Protein AF-A0A0F9L8H9-F1 (afdb_monomer_lite)

pLDDT: mean 84.79, std 12.21, range [48.09, 97.56]

Secondary structure (DSSP, 8-state):
--IIIIIHHHHHSS--EEEEEEE---TTSTTTT-EEEEEEEEEEEEEEE--TT-SS-EEEEEEEEEE--GGG-EEGGGGT--TT-S--PPPHHHHHHHHHHHTTSPP-HHHHHHHHHHHHTTT-S---TTS--TTTTT-HHHHS--

Sequence (146 aa):
CYQPNNIVPYLKSKGKYLFLFTTCKVKGHKYFNKKCIVGYISKKEYLIILEKNCTESHYAVLGDTYLFSFNNSLPISLLGYKEGIRIKKVEKNETRTILNHFRDKSNIVRDCVKEIKRLDKKNITCKKEEFGCKFKNQCLRWKIPN

Radius of gyration: 16.55 Å; chains: 1; bounding box: 43×26×42 Å

Structure (mmCIF, N/CA/C/O backbone):
data_AF-A0A0F9L8H9-F1
#
_entry.id   AF-A0A0F9L8H9-F1
#
loop_
_atom_site.group_PDB
_atom_site.id
_atom_site.type_symbol
_atom_site.label_atom_id
_atom_site.label_alt_id
_atom_site.label_comp_id
_atom_site.label_asym_id
_atom_site.label_entity_id
_atom_site.label_seq_id
_atom_site.pdbx_PDB_ins_code
_atom_site.Cartn_x
_atom_site.Cartn_y
_atom_site.Cartn_z
_atom_site.occupancy
_atom_site.B_iso_or_equiv
_atom_site.auth_seq_id
_atom_site.auth_comp_id
_atom_site.auth_asym_id
_atom_site.auth_atom_id
_atom_site.pdbx_PDB_model_num
ATOM 1 N N . CYS A 1 1 ? 10.505 10.229 -1.643 1.00 54.75 1 CYS A N 1
ATOM 2 C CA . CYS A 1 1 ? 10.880 9.409 -0.468 1.00 54.75 1 CYS A CA 1
ATOM 3 C C . CYS A 1 1 ? 12.341 9.658 -0.151 1.00 54.75 1 CYS A C 1
ATOM 5 O O . CYS A 1 1 ? 13.138 9.583 -1.072 1.00 54.75 1 CYS A O 1
ATOM 7 N N . TYR A 1 2 ? 12.701 9.939 1.102 1.00 60.91 2 TYR A N 1
ATOM 8 C CA . TYR A 1 2 ? 14.110 10.014 1.506 1.00 60.91 2 TYR A CA 1
ATOM 9 C C . TYR A 1 2 ? 14.695 8.595 1.491 1.00 60.91 2 TYR A C 1
ATOM 11 O O . TYR A 1 2 ? 14.532 7.843 2.456 1.00 60.91 2 TYR A O 1
ATOM 19 N N . GLN A 1 3 ? 15.274 8.217 0.347 1.00 67.69 3 GLN A N 1
ATOM 20 C CA . GLN A 1 3 ? 15.747 6.865 0.037 1.00 67.69 3 GLN A CA 1
ATOM 21 C C . GLN A 1 3 ? 16.806 6.366 1.039 1.00 67.69 3 GLN A C 1
ATOM 23 O O . GLN A 1 3 ? 16.580 5.291 1.606 1.00 67.69 3 GLN A O 1
ATOM 28 N N . PRO A 1 4 ? 17.873 7.133 1.361 1.00 66.38 4 PRO A N 1
ATOM 29 C CA . PRO A 1 4 ? 18.977 6.622 2.179 1.00 66.38 4 PRO A CA 1
ATOM 30 C C . PRO A 1 4 ? 18.568 6.318 3.622 1.00 66.38 4 PRO A C 1
ATOM 32 O O . PRO A 1 4 ? 18.988 5.316 4.190 1.00 66.38 4 PRO A O 1
ATOM 35 N N . ASN A 1 5 ? 17.693 7.149 4.196 1.00 67.56 5 ASN A N 1
ATOM 36 C CA . ASN A 1 5 ? 17.379 7.096 5.627 1.00 67.56 5 ASN A CA 1
ATOM 37 C C . ASN A 1 5 ? 16.157 6.233 5.963 1.00 67.56 5 ASN A C 1
ATOM 39 O O . ASN A 1 5 ? 15.965 5.886 7.123 1.00 67.56 5 ASN A O 1
ATOM 43 N N . ASN A 1 6 ? 15.312 5.892 4.982 1.00 72.06 6 ASN A N 1
ATOM 44 C CA . ASN A 1 6 ? 14.033 5.222 5.263 1.00 72.06 6 ASN A CA 1
ATOM 45 C C . ASN A 1 6 ? 13.815 3.961 4.439 1.00 72.06 6 ASN A C 1
ATOM 47 O O . ASN A 1 6 ? 13.487 2.912 4.991 1.00 72.06 6 ASN A O 1
ATOM 51 N N . ILE A 1 7 ? 13.997 4.054 3.121 1.00 75.38 7 ILE A N 1
ATOM 52 C CA . ILE A 1 7 ? 13.753 2.921 2.232 1.00 75.38 7 ILE A CA 1
ATOM 53 C C . ILE A 1 7 ? 14.907 1.930 2.356 1.00 75.38 7 ILE A C 1
ATOM 55 O O . ILE A 1 7 ? 14.663 0.777 2.691 1.00 75.38 7 ILE A O 1
ATOM 59 N N . VAL A 1 8 ? 16.159 2.372 2.206 1.00 79.12 8 VAL A N 1
ATOM 60 C CA . VAL A 1 8 ? 17.333 1.482 2.257 1.00 79.12 8 VAL A CA 1
ATOM 61 C C . VAL A 1 8 ? 17.415 0.663 3.560 1.00 79.12 8 VAL A C 1
ATOM 63 O O . VAL A 1 8 ? 17.576 -0.559 3.464 1.00 79.12 8 VAL A O 1
ATOM 66 N N . PRO A 1 9 ? 17.231 1.238 4.769 1.00 80.19 9 PRO A N 1
ATOM 67 C CA . PRO A 1 9 ? 17.233 0.454 6.004 1.00 80.19 9 PRO A CA 1
ATOM 68 C C . PRO A 1 9 ? 16.098 -0.575 6.052 1.00 80.19 9 PRO A C 1
ATOM 70 O O . PRO A 1 9 ? 16.312 -1.714 6.463 1.00 80.19 9 PRO A O 1
ATOM 73 N N . TYR A 1 10 ? 14.897 -0.216 5.586 1.00 82.62 10 TYR A N 1
ATOM 74 C CA . TYR A 1 10 ? 13.777 -1.154 5.498 1.00 82.62 10 TYR A CA 1
ATOM 75 C C . TYR A 1 10 ? 14.066 -2.304 4.523 1.00 82.62 10 TYR A C 1
ATOM 77 O O . TYR A 1 10 ? 13.801 -3.470 4.845 1.00 82.62 10 TYR A O 1
ATOM 85 N N . LEU A 1 11 ? 14.643 -2.000 3.359 1.00 83.44 11 LEU A N 1
ATOM 86 C CA . LEU A 1 11 ? 14.987 -2.993 2.346 1.00 83.44 11 LEU A CA 1
ATOM 87 C C . LEU A 1 11 ? 15.964 -4.034 2.885 1.00 83.44 11 LEU A C 1
ATOM 89 O O . LEU A 1 11 ? 15.699 -5.227 2.736 1.00 83.44 11 LEU A O 1
ATOM 93 N N . LYS A 1 12 ? 17.003 -3.583 3.600 1.00 80.00 12 LYS A N 1
ATOM 94 C CA . LYS A 1 12 ? 18.006 -4.437 4.257 1.00 80.00 12 LYS A CA 1
ATOM 95 C C . LYS A 1 12 ? 17.490 -5.146 5.518 1.00 80.00 12 LYS A C 1
ATOM 97 O O . LYS A 1 12 ? 18.111 -6.094 5.988 1.00 80.00 12 LYS A O 1
ATOM 102 N N . SER A 1 13 ? 16.364 -4.711 6.084 1.00 83.25 13 SER A N 1
ATOM 103 C CA . SER A 1 13 ? 15.786 -5.328 7.284 1.00 83.25 13 SER A CA 1
ATOM 104 C C . SER A 1 13 ? 15.038 -6.636 6.987 1.00 83.25 13 SER A C 1
ATOM 106 O O . SER A 1 13 ? 14.541 -6.856 5.880 1.00 83.25 13 SER A O 1
ATOM 108 N N . LYS A 1 14 ? 14.815 -7.455 8.023 1.00 83.12 14 LYS A N 1
ATOM 109 C CA . LYS A 1 14 ? 13.914 -8.627 7.976 1.00 83.12 14 LYS A CA 1
ATOM 110 C C . LYS A 1 14 ? 12.414 -8.261 7.941 1.00 83.12 14 LYS A C 1
ATOM 112 O O . LYS A 1 14 ? 11.565 -9.145 8.016 1.00 83.12 14 LYS A O 1
ATOM 117 N N . GLY A 1 15 ? 12.058 -6.974 7.863 1.00 85.00 15 GLY A N 1
ATOM 118 C CA . GLY A 1 15 ? 10.664 -6.527 7.826 1.00 85.00 15 GLY A CA 1
ATOM 119 C C . GLY A 1 15 ? 9.938 -7.018 6.571 1.00 85.00 15 GLY A C 1
ATOM 120 O O . GLY A 1 15 ? 10.370 -6.724 5.461 1.00 85.00 15 GLY A O 1
ATOM 121 N N . LYS A 1 16 ? 8.828 -7.747 6.747 1.00 91.56 16 LYS A N 1
ATOM 122 C CA . LYS A 1 16 ? 8.079 -8.389 5.650 1.00 91.56 16 LYS A CA 1
ATOM 123 C C . LYS A 1 16 ? 7.076 -7.468 4.950 1.00 91.56 16 LYS A C 1
ATOM 125 O O . LYS A 1 16 ? 6.788 -7.670 3.779 1.00 91.56 16 LYS A O 1
ATOM 130 N N . TYR A 1 17 ? 6.547 -6.459 5.637 1.00 93.75 17 TYR A N 1
ATOM 131 C CA . TYR A 1 17 ? 5.461 -5.629 5.111 1.00 93.75 17 TYR A CA 1
ATOM 132 C C . TYR A 1 17 ? 5.884 -4.169 5.008 1.00 93.75 17 TYR A C 1
ATOM 134 O O . TYR A 1 17 ? 6.490 -3.635 5.937 1.00 93.75 17 TYR A O 1
ATOM 142 N N . LEU A 1 18 ? 5.578 -3.539 3.876 1.00 92.88 18 LEU A N 1
ATOM 143 C CA . LEU A 1 18 ? 5.642 -2.092 3.700 1.00 92.88 18 LEU A CA 1
ATOM 144 C C . LEU A 1 18 ? 4.210 -1.569 3.677 1.00 92.88 18 LEU A C 1
ATOM 146 O O . LEU A 1 18 ? 3.485 -1.827 2.721 1.00 92.88 18 LEU A O 1
ATOM 150 N N . PHE A 1 19 ? 3.801 -0.844 4.714 1.00 93.81 19 PHE A N 1
ATOM 151 C CA . PHE A 1 19 ? 2.468 -0.248 4.776 1.00 93.81 19 PHE A CA 1
ATOM 152 C C . PHE A 1 19 ? 2.412 1.052 3.973 1.00 93.81 19 PHE A C 1
ATOM 154 O O . PHE A 1 19 ? 3.300 1.899 4.066 1.00 93.81 19 PHE A O 1
ATOM 161 N N . LEU A 1 20 ? 1.351 1.199 3.186 1.00 93.75 20 LEU A N 1
ATOM 162 C CA . LEU A 1 20 ? 1.110 2.337 2.311 1.00 93.75 20 LEU A CA 1
ATOM 163 C C . LEU A 1 20 ? 0.075 3.236 2.975 1.00 93.75 20 LEU A C 1
ATOM 165 O O . LEU A 1 20 ? -1.058 2.810 3.197 1.00 93.75 20 LEU A O 1
ATOM 169 N N . PHE A 1 21 ? 0.444 4.476 3.278 1.00 91.75 21 PHE A N 1
ATOM 170 C CA . PHE A 1 21 ? -0.488 5.466 3.801 1.00 91.75 21 PHE A CA 1
ATOM 171 C C . PHE A 1 21 ? -0.554 6.696 2.906 1.00 91.75 21 PHE A C 1
ATOM 173 O O . PHE A 1 21 ? 0.425 7.101 2.283 1.00 91.75 21 PHE A O 1
ATOM 180 N N . THR A 1 22 ? -1.732 7.301 2.861 1.00 92.38 22 THR A N 1
ATOM 181 C CA . THR A 1 22 ? -2.002 8.526 2.113 1.00 92.38 22 THR A CA 1
ATOM 182 C C . THR A 1 22 ? -3.062 9.347 2.842 1.00 92.38 22 THR A C 1
ATOM 184 O O . THR A 1 22 ? -3.743 8.849 3.741 1.00 92.38 22 THR A O 1
ATOM 187 N N . THR A 1 23 ? -3.195 10.618 2.485 1.00 94.25 23 THR A N 1
ATOM 188 C CA . THR A 1 23 ? -4.230 11.491 3.039 1.00 94.25 23 THR A CA 1
ATOM 189 C C . THR A 1 23 ? -5.488 11.399 2.188 1.00 94.25 23 THR A C 1
ATOM 191 O O . THR A 1 23 ? -5.434 11.577 0.972 1.00 94.25 23 THR A O 1
ATOM 194 N N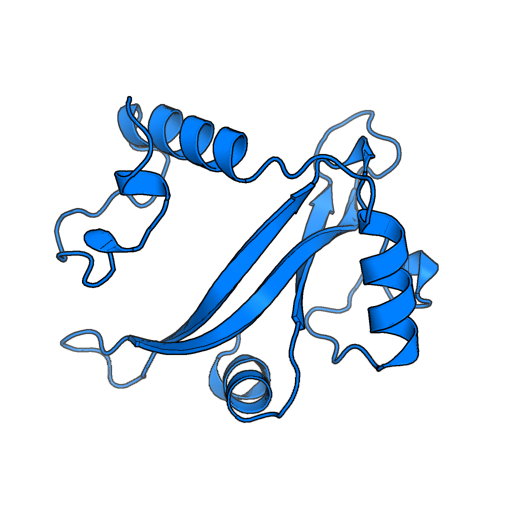 . CYS A 1 24 ? -6.639 11.167 2.816 1.00 94.06 24 CYS A N 1
ATOM 195 C CA . CYS A 1 24 ? -7.910 11.189 2.102 1.00 94.06 24 CYS A 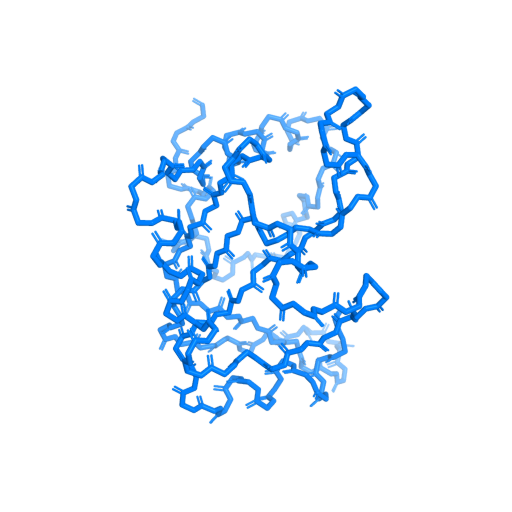CA 1
ATOM 196 C C . CYS A 1 24 ? -8.258 12.619 1.675 1.00 94.06 24 CYS A C 1
ATOM 198 O O . CYS A 1 24 ? -8.380 13.517 2.509 1.00 94.06 24 CYS A O 1
ATOM 200 N N . LYS A 1 25 ? -8.436 12.833 0.370 1.00 94.00 25 LYS A N 1
ATOM 201 C CA . LYS A 1 25 ? -8.825 14.131 -0.211 1.00 94.00 25 LYS A CA 1
AT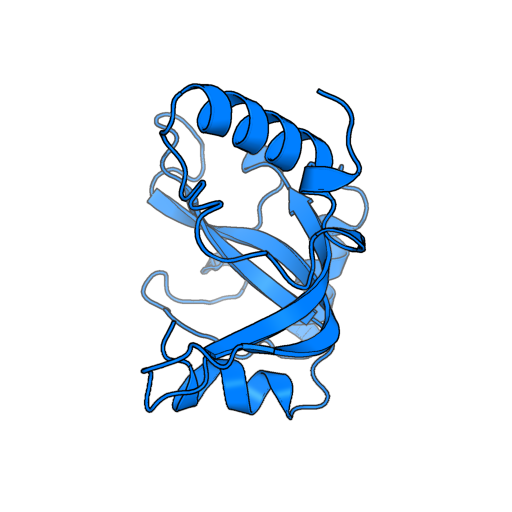OM 202 C C . LYS A 1 25 ? -10.238 14.137 -0.797 1.00 94.00 25 LYS A C 1
ATOM 204 O O . LYS A 1 25 ? -10.642 15.114 -1.416 1.00 94.00 25 LYS A O 1
ATOM 209 N N . VAL A 1 26 ? -11.004 13.073 -0.561 1.00 92.31 26 VAL A N 1
ATOM 210 C CA . VAL A 1 26 ? -12.400 12.966 -0.995 1.00 92.31 26 VAL A CA 1
ATOM 211 C C . VAL A 1 26 ? -13.271 13.819 -0.073 1.00 92.31 26 VAL A C 1
ATOM 213 O O . VAL A 1 26 ? -13.457 13.476 1.096 1.00 92.31 26 VAL A O 1
ATOM 216 N N . LYS A 1 27 ? -13.778 14.949 -0.582 1.00 93.81 27 LYS A N 1
ATOM 217 C CA . LYS A 1 27 ? -14.717 15.810 0.156 1.00 93.81 27 LYS A CA 1
ATOM 218 C C . LYS A 1 27 ? -15.951 14.996 0.571 1.00 93.81 27 LYS A C 1
ATOM 220 O O . LYS A 1 27 ? -16.418 14.161 -0.195 1.00 93.81 27 LYS A O 1
ATOM 225 N N . GLY A 1 28 ? -16.449 15.212 1.788 1.00 93.88 28 GLY A N 1
ATOM 226 C CA . GLY A 1 28 ? -17.606 14.487 2.337 1.00 93.88 28 GLY A CA 1
ATOM 227 C C . GLY A 1 28 ? -17.312 13.073 2.858 1.00 93.88 28 GLY A C 1
ATOM 228 O O . GLY A 1 28 ? -18.158 12.481 3.520 1.00 93.88 28 GLY A O 1
ATOM 229 N N . HIS A 1 29 ? -16.114 12.523 2.636 1.00 95.94 29 HIS A N 1
ATOM 230 C CA . HIS A 1 29 ? -15.738 11.236 3.222 1.00 95.94 29 HIS A CA 1
ATOM 231 C C . HIS A 1 29 ? -15.430 11.380 4.724 1.00 95.94 29 HIS A C 1
ATOM 233 O O . HIS A 1 29 ? -14.763 12.331 5.134 1.00 95.94 29 HIS A O 1
ATOM 239 N N . LYS A 1 30 ? -15.802 10.389 5.552 1.00 94.69 30 LYS A N 1
ATOM 240 C CA . LYS A 1 30 ? -15.572 10.387 7.021 1.00 94.69 30 LYS A CA 1
ATOM 241 C C . LYS A 1 30 ? -14.108 10.580 7.455 1.00 94.69 30 LYS A C 1
ATOM 243 O O . LYS A 1 30 ? -13.816 10.937 8.598 1.00 94.69 30 LYS A O 1
ATOM 248 N N . TYR A 1 31 ? -13.176 10.309 6.543 1.00 93.94 31 TYR A N 1
ATOM 249 C CA . TYR A 1 31 ? -11.735 10.460 6.749 1.00 93.94 31 TYR A CA 1
ATOM 250 C C . TYR A 1 31 ? -11.121 11.638 5.992 1.00 93.94 31 TYR A C 1
ATOM 252 O O . TYR A 1 31 ? -9.904 11.688 5.874 1.00 93.94 31 TYR A O 1
ATOM 260 N N . PHE A 1 32 ? -11.917 12.585 5.486 1.00 95.38 32 PHE A N 1
ATOM 261 C CA . PHE A 1 32 ? -11.403 13.763 4.788 1.00 95.38 32 PHE A CA 1
ATOM 262 C C . PHE A 1 32 ? -10.290 14.462 5.592 1.00 95.38 32 PHE A C 1
ATOM 264 O O . PHE A 1 32 ? -10.431 14.708 6.788 1.00 95.38 32 PHE A O 1
ATOM 271 N N . ASN A 1 33 ? -9.163 14.730 4.928 1.00 93.31 33 ASN A N 1
ATOM 272 C CA . ASN A 1 33 ? -7.916 15.265 5.486 1.00 93.31 33 ASN A CA 1
ATOM 273 C C . ASN A 1 33 ? -7.208 14.420 6.560 1.00 93.31 33 ASN A C 1
ATOM 275 O O . ASN A 1 33 ? -6.185 14.859 7.080 1.00 93.31 33 ASN A O 1
ATOM 279 N N . LYS A 1 34 ? -7.655 13.191 6.828 1.00 93.00 34 LYS A N 1
ATOM 280 C CA . LYS A 1 34 ? -6.960 12.255 7.723 1.00 93.00 34 LYS A CA 1
ATOM 281 C C . LYS A 1 34 ? -5.984 11.381 6.944 1.00 93.00 34 LYS A C 1
ATOM 283 O O . LYS A 1 34 ? -6.236 11.029 5.783 1.00 93.00 34 LYS A O 1
ATOM 288 N N . LYS A 1 35 ? -4.859 11.030 7.569 1.00 93.94 35 LYS A N 1
ATOM 289 C CA . LYS A 1 35 ? -3.907 10.062 7.024 1.00 93.94 35 LYS A CA 1
ATOM 290 C C . LYS A 1 35 ? -4.375 8.649 7.360 1.00 93.94 35 LYS A C 1
ATOM 292 O O . LYS A 1 35 ? -4.648 8.302 8.508 1.00 93.94 35 LYS A O 1
ATOM 297 N N . CYS A 1 36 ? -4.463 7.817 6.334 1.00 95.31 36 CYS A N 1
ATOM 298 C CA . CYS A 1 36 ? -4.949 6.453 6.454 1.00 95.31 36 CYS A CA 1
ATOM 299 C C . CYS A 1 36 ? -3.966 5.500 5.793 1.00 95.31 36 CYS A C 1
ATOM 301 O O . CYS A 1 36 ? -3.431 5.799 4.726 1.00 95.31 36 CYS A O 1
ATOM 303 N N . ILE A 1 37 ? -3.771 4.334 6.399 1.00 96.06 37 ILE A N 1
ATOM 304 C CA . ILE A 1 37 ? -3.196 3.178 5.726 1.00 96.06 37 ILE A CA 1
ATOM 305 C C . ILE A 1 37 ? -4.248 2.676 4.738 1.00 96.06 37 ILE A C 1
ATOM 307 O O . ILE A 1 37 ? -5.392 2.420 5.111 1.00 96.06 37 ILE A O 1
ATOM 311 N N . VAL A 1 38 ? -3.861 2.569 3.473 1.00 97.12 38 VAL A N 1
ATOM 312 C CA . VAL A 1 38 ? -4.723 2.158 2.352 1.00 97.12 38 VAL A CA 1
ATOM 313 C C . VAL A 1 38 ? -4.250 0.861 1.709 1.00 97.12 38 VAL A C 1
ATOM 315 O O . VAL A 1 38 ? -4.807 0.424 0.709 1.00 97.12 38 VAL A O 1
ATOM 318 N N . GLY A 1 39 ? -3.205 0.244 2.250 1.00 97.50 39 GLY A N 1
ATOM 319 C CA . GLY A 1 39 ? -2.661 -0.973 1.685 1.00 97.50 39 GLY A CA 1
ATOM 320 C C . GLY A 1 39 ? -1.302 -1.337 2.236 1.00 97.50 39 GLY A C 1
ATOM 321 O O . GLY A 1 39 ? -0.768 -0.686 3.138 1.00 97.50 39 GLY A O 1
ATOM 322 N N . TYR A 1 40 ? -0.738 -2.391 1.668 1.00 96.62 40 TYR A N 1
ATOM 323 C CA . TYR A 1 40 ? 0.601 -2.850 1.982 1.00 96.62 40 TYR A CA 1
ATOM 324 C C . TYR A 1 40 ? 1.217 -3.625 0.820 1.00 96.62 40 TYR A C 1
ATOM 326 O O . TYR A 1 40 ? 0.523 -4.151 -0.052 1.00 96.62 40 TYR A O 1
ATOM 334 N N . ILE A 1 41 ? 2.542 -3.720 0.843 1.00 95.38 41 ILE A N 1
ATOM 335 C CA . ILE A 1 41 ? 3.325 -4.605 -0.014 1.00 95.38 41 ILE A CA 1
ATOM 336 C C . ILE A 1 41 ? 3.925 -5.691 0.874 1.00 95.38 41 ILE A C 1
ATOM 338 O O . ILE A 1 41 ? 4.628 -5.387 1.840 1.00 95.38 41 ILE A O 1
ATOM 342 N N . SER A 1 42 ? 3.653 -6.956 0.559 1.00 95.50 42 SER A N 1
ATOM 343 C CA . SER A 1 42 ? 4.368 -8.094 1.138 1.00 95.50 42 SER A CA 1
ATOM 344 C C . SER A 1 42 ? 5.699 -8.246 0.407 1.00 95.50 42 SER A C 1
ATOM 346 O O . SER A 1 42 ? 5.741 -8.810 -0.688 1.00 95.50 42 SER A O 1
ATOM 348 N N . LYS A 1 43 ? 6.770 -7.710 1.000 1.00 93.50 43 LYS A N 1
ATOM 349 C CA . LYS A 1 43 ? 8.124 -7.674 0.438 1.00 93.50 43 LYS A CA 1
ATOM 350 C C . LYS A 1 43 ? 8.610 -9.088 0.124 1.00 93.50 43 LYS A C 1
ATOM 352 O O . LYS A 1 43 ? 8.654 -9.939 1.012 1.00 93.50 43 LYS A O 1
ATOM 357 N N . LYS A 1 44 ? 9.007 -9.295 -1.130 1.00 90.62 44 LYS A N 1
ATOM 358 C CA . LYS A 1 44 ? 9.725 -10.486 -1.603 1.00 90.62 44 LYS A CA 1
ATOM 359 C C . LYS A 1 44 ? 11.195 -10.149 -1.799 1.00 90.62 44 LYS A C 1
ATOM 361 O O . LYS A 1 44 ? 12.062 -10.796 -1.227 1.00 90.62 44 LYS A O 1
ATOM 366 N N . GLU A 1 45 ? 11.449 -9.064 -2.518 1.00 88.00 45 GLU A N 1
ATOM 367 C CA . GLU A 1 45 ? 12.787 -8.575 -2.827 1.00 88.00 45 GLU A CA 1
ATOM 368 C C . GLU A 1 45 ? 12.779 -7.049 -2.983 1.00 88.00 45 GLU A C 1
ATOM 370 O O . GLU A 1 45 ? 11.766 -6.375 -2.756 1.00 88.00 45 GLU A O 1
ATOM 375 N N . TYR A 1 46 ? 13.926 -6.485 -3.338 1.00 85.69 46 TYR A N 1
ATOM 376 C CA . TYR A 1 46 ? 14.047 -5.072 -3.645 1.00 85.69 46 TYR A CA 1
ATOM 377 C C . TYR A 1 46 ? 14.885 -4.866 -4.891 1.00 85.69 46 TYR A C 1
ATOM 379 O O . TYR A 1 46 ? 15.731 -5.681 -5.243 1.00 85.69 46 TYR A O 1
ATOM 387 N N . LEU A 1 47 ? 14.628 -3.750 -5.551 1.00 79.81 47 LEU A N 1
ATOM 388 C CA . LEU A 1 47 ? 15.227 -3.398 -6.818 1.00 79.81 47 LEU A CA 1
ATOM 389 C C . LEU A 1 47 ? 16.108 -2.179 -6.620 1.00 79.81 47 LEU A C 1
ATOM 391 O O . LEU A 1 47 ? 15.712 -1.229 -5.942 1.00 79.81 47 LEU A O 1
ATOM 395 N N . ILE A 1 48 ? 17.275 -2.220 -7.249 1.00 80.75 48 ILE A N 1
ATOM 396 C CA . ILE A 1 48 ? 18.151 -1.069 -7.418 1.00 80.75 48 ILE A CA 1
ATOM 397 C C . ILE A 1 48 ? 17.929 -0.566 -8.842 1.00 80.75 48 ILE A C 1
ATOM 399 O O . ILE A 1 48 ? 18.142 -1.289 -9.816 1.00 80.75 48 ILE A O 1
ATOM 403 N N . ILE A 1 49 ? 17.430 0.656 -8.951 1.00 75.81 49 ILE A N 1
ATOM 404 C CA . ILE A 1 49 ? 17.189 1.370 -10.195 1.00 75.81 49 ILE A CA 1
ATOM 405 C C . ILE A 1 49 ? 18.365 2.332 -10.359 1.00 75.81 49 ILE A C 1
ATOM 407 O O . ILE A 1 49 ? 18.470 3.334 -9.651 1.00 75.81 49 ILE A O 1
ATOM 411 N N . LEU A 1 50 ? 19.276 1.968 -11.258 1.00 69.62 50 LEU A N 1
ATOM 412 C CA . LEU A 1 50 ? 20.401 2.797 -11.672 1.00 69.62 50 LEU A CA 1
ATOM 413 C C . LEU A 1 50 ? 19.969 3.563 -12.921 1.00 69.62 50 LEU A C 1
ATOM 415 O O . LEU A 1 50 ? 19.762 2.955 -13.973 1.00 69.62 50 LEU A O 1
ATOM 419 N N . GLU A 1 51 ? 19.792 4.874 -12.808 1.00 64.88 51 GLU A N 1
ATOM 420 C CA . GLU A 1 51 ? 19.545 5.720 -13.975 1.00 64.88 51 GLU A CA 1
ATOM 421 C C . GLU A 1 51 ? 20.885 6.123 -14.600 1.00 64.88 51 GLU A C 1
ATOM 423 O O . GLU A 1 51 ? 21.819 6.523 -13.901 1.00 64.88 51 GLU A O 1
ATOM 428 N N . LYS A 1 52 ? 21.001 6.001 -15.931 1.00 56.38 52 LYS A N 1
ATOM 429 C CA . LYS A 1 52 ? 22.153 6.552 -16.658 1.00 56.38 52 LYS A CA 1
ATOM 430 C C . LYS A 1 52 ? 22.188 8.058 -16.380 1.00 56.38 52 LYS A C 1
ATOM 432 O O . LYS A 1 52 ? 21.201 8.734 -16.646 1.00 56.38 52 LYS A O 1
ATOM 437 N N . ASN A 1 53 ? 23.318 8.554 -15.876 1.00 59.59 53 ASN A N 1
ATOM 438 C CA . ASN A 1 53 ? 23.574 9.952 -15.490 1.00 59.59 53 ASN A CA 1
ATOM 439 C C . ASN A 1 53 ? 23.057 10.389 -14.106 1.00 59.59 53 ASN A C 1
ATOM 441 O O . ASN A 1 53 ? 23.180 11.566 -13.773 1.00 59.59 53 ASN A O 1
ATOM 445 N N . CYS A 1 54 ? 22.557 9.476 -13.270 1.00 59.47 54 CYS A N 1
ATOM 446 C CA . CYS A 1 54 ? 22.332 9.764 -11.852 1.00 59.47 54 CYS A CA 1
ATOM 447 C C . CYS A 1 54 ? 23.482 9.215 -11.006 1.00 59.47 54 CYS A C 1
ATOM 449 O O . CYS A 1 54 ? 23.847 8.045 -11.107 1.00 59.47 54 CYS A O 1
ATOM 451 N N . THR A 1 55 ? 24.031 10.056 -10.130 1.00 61.72 55 THR A N 1
ATOM 452 C CA . THR A 1 55 ? 25.012 9.649 -9.110 1.00 61.72 55 THR A CA 1
ATOM 453 C C . THR A 1 55 ? 24.370 8.847 -7.974 1.00 61.72 55 THR A C 1
ATOM 455 O O . THR A 1 55 ? 25.068 8.165 -7.227 1.00 61.72 55 THR A O 1
ATOM 458 N N . GLU A 1 56 ? 23.040 8.888 -7.853 1.00 68.00 56 GLU A N 1
ATOM 459 C CA . GLU A 1 56 ? 22.284 8.223 -6.796 1.00 68.00 56 GLU A CA 1
ATOM 460 C C . GLU A 1 56 ? 21.486 7.022 -7.317 1.00 68.00 56 GLU A C 1
ATOM 462 O O . GLU A 1 56 ? 20.813 7.075 -8.345 1.00 68.00 56 GLU A O 1
ATOM 467 N N . SER A 1 57 ? 21.530 5.921 -6.564 1.00 73.94 57 SER A N 1
ATOM 468 C CA . SER A 1 57 ? 20.680 4.755 -6.811 1.00 73.94 57 SER A CA 1
ATOM 469 C C . SER A 1 57 ? 19.278 4.978 -6.251 1.00 73.94 57 SER A C 1
ATOM 471 O O . SER A 1 57 ? 19.111 5.287 -5.068 1.00 73.94 57 SER A O 1
ATOM 473 N N . HIS A 1 58 ? 18.255 4.724 -7.063 1.00 77.75 58 HIS A N 1
ATOM 474 C CA . HIS A 1 58 ? 16.879 4.649 -6.588 1.00 77.75 58 HIS A CA 1
ATOM 475 C C . HIS A 1 58 ? 16.549 3.225 -6.156 1.00 77.75 58 HIS A C 1
ATOM 477 O O . HIS A 1 58 ? 16.985 2.258 -6.773 1.00 77.75 58 HIS A O 1
ATOM 483 N N . TYR A 1 59 ? 15.745 3.079 -5.106 1.00 80.06 59 TYR A N 1
ATOM 484 C CA . TYR A 1 59 ? 15.334 1.767 -4.629 1.00 80.06 59 TYR A CA 1
ATOM 485 C C . TYR A 1 59 ? 13.819 1.602 -4.681 1.00 80.06 59 TYR A C 1
ATOM 487 O O . TYR A 1 59 ? 13.065 2.533 -4.375 1.00 80.06 59 TYR A O 1
ATOM 495 N N . ALA A 1 60 ? 13.380 0.394 -5.030 1.00 81.69 60 ALA A N 1
ATOM 496 C CA . ALA A 1 60 ? 11.976 0.003 -5.039 1.00 81.69 60 ALA A CA 1
ATOM 497 C C . ALA A 1 60 ? 11.767 -1.328 -4.310 1.00 81.69 60 ALA A C 1
ATOM 499 O O . ALA A 1 60 ? 12.618 -2.213 -4.341 1.00 81.69 60 ALA A O 1
ATOM 500 N N . VAL A 1 61 ? 10.618 -1.477 -3.653 1.00 87.75 61 VAL A N 1
ATOM 501 C CA . VAL A 1 61 ? 10.188 -2.751 -3.060 1.00 87.75 61 VAL A CA 1
ATOM 502 C C . VAL A 1 61 ? 9.441 -3.546 -4.119 1.00 87.75 61 VAL A C 1
ATOM 504 O O . VAL A 1 61 ? 8.533 -3.002 -4.748 1.00 87.75 61 VAL A O 1
ATOM 507 N N . LEU A 1 62 ? 9.769 -4.828 -4.268 1.00 88.38 62 LEU A N 1
ATOM 508 C CA . LEU A 1 62 ? 9.009 -5.750 -5.104 1.00 88.38 62 LEU A CA 1
ATOM 509 C C . LEU A 1 62 ? 8.313 -6.797 -4.231 1.00 88.38 62 LEU A C 1
ATOM 511 O O . LEU A 1 62 ? 8.900 -7.379 -3.312 1.00 88.38 62 LEU A O 1
ATOM 515 N N . GLY A 1 63 ? 7.030 -7.021 -4.497 1.00 92.19 63 GLY A N 1
ATOM 516 C CA . GLY A 1 63 ? 6.216 -7.913 -3.689 1.00 92.19 63 GLY A CA 1
ATOM 517 C C . GLY A 1 63 ? 4.740 -7.892 -4.054 1.00 92.19 63 GLY A C 1
ATOM 518 O O . GLY A 1 63 ? 4.293 -7.099 -4.887 1.00 92.19 63 GLY A O 1
ATOM 519 N N . ASP A 1 64 ? 3.977 -8.760 -3.396 1.00 93.56 64 ASP A N 1
ATOM 520 C CA . ASP A 1 64 ? 2.529 -8.812 -3.586 1.00 93.56 64 ASP A CA 1
ATOM 521 C C . ASP A 1 64 ? 1.902 -7.555 -2.990 1.00 93.56 64 ASP A C 1
ATOM 523 O O . ASP A 1 64 ? 2.130 -7.227 -1.823 1.00 93.56 64 ASP A O 1
ATOM 527 N N . THR A 1 65 ? 1.141 -6.836 -3.810 1.00 95.19 65 THR A N 1
ATOM 528 C CA . THR A 1 65 ? 0.567 -5.540 -3.443 1.00 95.19 65 THR A CA 1
ATOM 529 C C . THR A 1 65 ? -0.921 -5.683 -3.157 1.00 95.19 65 THR A C 1
ATOM 531 O O . THR A 1 65 ? -1.669 -6.284 -3.931 1.00 95.19 65 THR A O 1
ATOM 534 N N . TYR A 1 6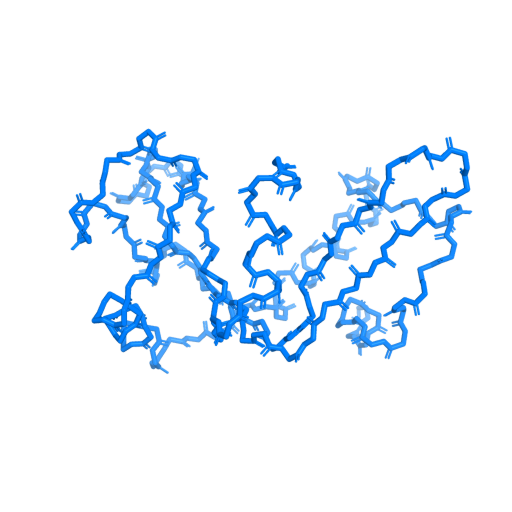6 ? -1.343 -5.082 -2.051 1.00 97.38 66 TYR A N 1
ATOM 535 C CA . TYR A 1 66 ? -2.723 -5.043 -1.597 1.00 97.38 66 TYR A CA 1
ATOM 536 C C . TYR A 1 66 ? -3.107 -3.586 -1.386 1.00 97.38 66 TYR A C 1
ATOM 538 O O . TYR A 1 66 ? -2.450 -2.881 -0.621 1.00 97.38 66 TYR A O 1
ATOM 546 N N . LEU A 1 67 ? -4.141 -3.131 -2.088 1.00 97.56 67 LEU A N 1
ATOM 547 C CA . LEU A 1 67 ? -4.700 -1.787 -1.958 1.00 97.56 67 LEU A CA 1
ATOM 548 C C . LEU A 1 67 ? -6.181 -1.899 -1.634 1.00 97.56 67 LEU A C 1
ATOM 550 O O . LEU A 1 67 ? -6.859 -2.798 -2.122 1.00 97.56 67 LEU A O 1
ATOM 554 N N . PHE A 1 68 ? -6.683 -0.958 -0.848 1.00 97.50 68 PHE A N 1
ATOM 555 C CA . PHE A 1 68 ? -8.057 -0.927 -0.371 1.00 97.50 68 PHE A CA 1
ATOM 556 C C . PHE A 1 68 ? -8.624 0.483 -0.530 1.00 97.50 68 PHE A C 1
ATOM 558 O O . PHE A 1 68 ? -7.902 1.479 -0.436 1.00 97.50 68 PHE A O 1
ATOM 565 N N . SER A 1 69 ? -9.932 0.581 -0.773 1.00 95.62 69 SER A N 1
ATOM 566 C CA . SER A 1 69 ? -10.610 1.876 -0.858 1.00 95.62 69 SER A CA 1
ATOM 567 C C . SER A 1 69 ? -10.592 2.597 0.494 1.00 95.62 69 SER A C 1
ATOM 569 O O . SER A 1 69 ? -10.440 1.979 1.549 1.00 95.62 69 SER A O 1
ATOM 571 N N . PHE A 1 70 ? -10.814 3.914 0.489 1.00 95.94 70 PHE A N 1
ATOM 572 C CA . PHE A 1 70 ? -10.885 4.690 1.732 1.00 95.94 70 PHE A CA 1
ATOM 573 C C . PHE A 1 70 ? -11.978 4.204 2.700 1.00 95.94 70 PHE A C 1
ATOM 575 O O . PHE A 1 70 ? -11.773 4.284 3.912 1.00 95.94 70 PHE A O 1
ATOM 582 N N . ASN A 1 71 ? -13.065 3.611 2.196 1.00 95.44 71 ASN A N 1
ATOM 583 C CA . ASN A 1 71 ? -14.104 2.974 3.015 1.00 95.44 71 ASN A CA 1
ATOM 584 C C . ASN A 1 71 ? -13.552 1.844 3.899 1.00 95.44 71 ASN A C 1
ATOM 586 O O . ASN A 1 71 ? -14.027 1.654 5.017 1.00 95.44 71 ASN A O 1
ATOM 590 N N . ASN A 1 72 ? -12.522 1.147 3.413 1.00 96.56 72 ASN A N 1
ATOM 591 C CA . ASN A 1 72 ? -11.842 0.050 4.097 1.00 96.56 72 ASN A CA 1
ATOM 592 C C . ASN A 1 72 ? -10.487 0.462 4.695 1.00 96.56 72 ASN A C 1
ATOM 594 O O . ASN A 1 72 ? -9.794 -0.382 5.253 1.00 96.56 72 ASN A O 1
ATOM 598 N N . SER A 1 73 ? -10.085 1.730 4.580 1.00 96.00 73 SER A N 1
ATOM 599 C CA . SER A 1 73 ? -8.793 2.210 5.083 1.00 96.00 73 SER A CA 1
ATOM 600 C C . SER A 1 73 ? -8.726 2.246 6.613 1.00 96.00 73 SER A C 1
ATOM 602 O O . SER A 1 73 ? -9.753 2.268 7.292 1.00 96.00 73 SER A O 1
ATOM 604 N N . LEU A 1 74 ? -7.505 2.267 7.153 1.00 95.50 74 LEU A N 1
ATOM 605 C CA . LEU A 1 74 ? -7.242 2.347 8.590 1.00 95.50 74 LEU A CA 1
ATOM 606 C C . LEU A 1 74 ? -6.594 3.700 8.932 1.00 95.50 74 LEU A C 1
ATOM 608 O O . LEU A 1 74 ? -5.434 3.916 8.575 1.00 95.50 74 LEU A O 1
ATOM 612 N N . PRO A 1 75 ? -7.298 4.633 9.598 1.00 94.06 75 PRO A N 1
ATOM 613 C CA . PRO A 1 75 ? -6.697 5.874 10.084 1.00 94.06 75 PRO A CA 1
ATOM 614 C C . PRO A 1 75 ? -5.503 5.600 11.001 1.00 94.06 75 PRO A C 1
ATOM 616 O O . PRO A 1 75 ? -5.593 4.772 11.906 1.00 94.06 75 PRO A O 1
ATOM 619 N N . ILE A 1 76 ? -4.392 6.311 10.797 1.00 92.69 76 ILE A N 1
ATOM 620 C CA . ILE A 1 76 ? -3.172 6.062 11.582 1.00 92.69 76 ILE A CA 1
ATOM 621 C C . ILE A 1 76 ? -3.323 6.459 13.055 1.00 92.69 76 ILE A C 1
ATOM 623 O O . ILE A 1 76 ? -2.646 5.903 13.916 1.00 92.69 76 ILE A O 1
ATOM 627 N N . SER A 1 77 ? -4.245 7.372 13.363 1.00 90.69 77 SER A N 1
ATOM 628 C CA . SER A 1 77 ? -4.570 7.771 14.732 1.00 90.69 77 SER A CA 1
ATOM 629 C C . SER A 1 77 ? -5.096 6.614 15.586 1.00 90.69 77 SER A C 1
ATOM 631 O O . SER A 1 77 ? -4.852 6.600 16.789 1.00 90.69 77 SER A O 1
ATOM 633 N N . LEU A 1 78 ? -5.718 5.594 14.980 1.00 90.75 78 LEU A N 1
ATOM 634 C CA . LEU A 1 78 ? -6.147 4.375 15.684 1.00 90.75 78 LEU A CA 1
ATOM 635 C C . LEU A 1 78 ? -4.973 3.489 16.128 1.00 90.75 78 LEU A C 1
ATOM 637 O O . LEU A 1 78 ? -5.156 2.597 16.948 1.00 90.75 78 LEU A O 1
ATOM 641 N N . LEU A 1 79 ? -3.771 3.740 15.604 1.00 89.38 79 LEU A N 1
ATOM 642 C CA . LEU A 1 79 ? -2.520 3.113 16.038 1.00 89.38 79 LEU A CA 1
ATOM 643 C C . LEU A 1 79 ? -1.736 4.013 17.013 1.00 89.38 79 LEU A C 1
ATOM 645 O O . LEU A 1 79 ? -0.573 3.749 17.297 1.00 89.38 79 LEU A O 1
ATOM 649 N N . GLY A 1 80 ? -2.332 5.114 17.490 1.00 88.50 80 GLY A N 1
ATOM 650 C CA . GLY A 1 80 ? -1.660 6.093 18.353 1.00 88.50 80 GLY A CA 1
ATOM 651 C C . GLY A 1 80 ? -0.660 6.994 17.618 1.00 88.50 80 GLY A C 1
ATOM 652 O O . GLY A 1 80 ? 0.164 7.661 18.244 1.00 88.50 80 GLY A O 1
ATOM 653 N N . TYR A 1 81 ? -0.691 7.025 16.283 1.00 89.06 81 TYR A N 1
ATOM 654 C CA . TYR A 1 81 ? 0.243 7.820 15.486 1.00 89.06 81 TYR A CA 1
ATOM 655 C C . TYR A 1 81 ? -0.238 9.259 15.307 1.00 89.06 81 TYR A C 1
ATOM 657 O O . TYR A 1 81 ? -1.408 9.520 15.037 1.00 89.06 81 TYR A O 1
ATOM 665 N N . LYS A 1 82 ? 0.705 10.206 15.370 1.00 85.62 82 LYS A N 1
ATOM 666 C CA . LYS A 1 82 ? 0.458 11.613 15.028 1.00 85.62 82 LYS A CA 1
ATOM 667 C C . LYS A 1 82 ? 0.280 11.775 13.512 1.00 85.62 82 LYS A C 1
ATOM 669 O O . LYS A 1 82 ? 1.070 11.249 12.730 1.00 85.62 82 LYS A O 1
ATOM 674 N N . GLU A 1 83 ? -0.679 12.598 13.093 1.00 79.44 83 GLU A N 1
ATOM 675 C CA . GLU A 1 83 ? -0.993 12.857 11.672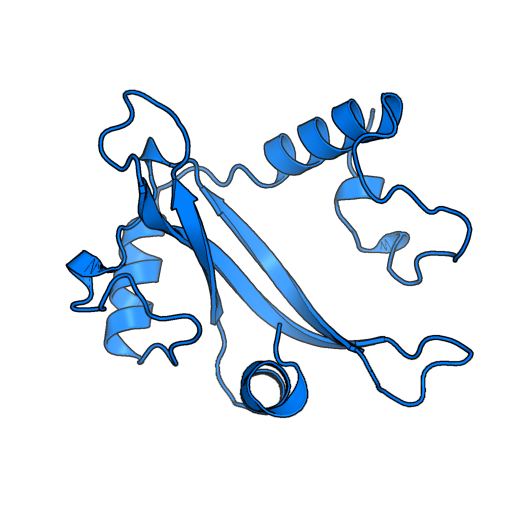 1.00 79.44 83 GLU A CA 1
ATOM 676 C C . GLU A 1 83 ? 0.211 13.388 10.856 1.00 79.44 83 GLU A C 1
ATOM 678 O O . GLU A 1 83 ? 0.377 13.078 9.669 1.00 79.44 83 GLU A O 1
ATOM 683 N N . GLY A 1 84 ? 1.113 14.134 11.508 1.00 78.00 84 GLY A N 1
ATOM 684 C CA . GLY A 1 84 ? 2.320 14.710 10.901 1.00 78.00 84 GLY A CA 1
ATOM 685 C C . GLY A 1 84 ? 3.429 13.707 10.554 1.00 78.00 84 GLY A C 1
ATOM 686 O O . GLY A 1 84 ? 4.408 14.078 9.907 1.00 78.00 84 GLY A O 1
ATOM 687 N N . ILE A 1 85 ? 3.295 12.434 10.940 1.00 78.12 85 ILE A N 1
ATOM 688 C CA . ILE A 1 85 ? 4.321 11.411 10.705 1.00 78.12 85 ILE A CA 1
ATOM 689 C C . ILE A 1 85 ? 4.527 11.182 9.203 1.00 78.12 85 ILE A C 1
ATOM 691 O O . ILE A 1 85 ? 3.590 10.860 8.468 1.00 78.12 85 ILE A O 1
ATOM 695 N N . ARG A 1 86 ? 5.771 11.343 8.738 1.00 72.38 86 ARG A N 1
ATOM 696 C CA . ARG A 1 86 ? 6.162 11.099 7.337 1.00 72.38 86 ARG A CA 1
ATOM 697 C C . ARG A 1 86 ? 6.707 9.695 7.100 1.00 72.38 86 ARG A C 1
ATOM 699 O O . ARG A 1 86 ? 6.485 9.162 6.022 1.00 72.38 86 ARG A O 1
ATOM 706 N N . ILE A 1 87 ? 7.399 9.114 8.080 1.00 74.94 87 ILE A N 1
ATOM 707 C CA . ILE A 1 87 ? 7.883 7.728 8.087 1.00 74.94 87 ILE A CA 1
ATOM 708 C C . ILE A 1 87 ? 7.704 7.171 9.500 1.00 74.94 87 ILE A C 1
ATOM 710 O O . ILE A 1 87 ? 7.994 7.861 10.476 1.00 74.94 87 ILE A O 1
ATOM 714 N N . LYS A 1 88 ? 7.254 5.920 9.610 1.00 80.19 88 LYS A N 1
ATOM 715 C CA . LYS A 1 88 ? 7.179 5.185 10.875 1.00 80.19 88 LYS A CA 1
ATOM 716 C C . LYS A 1 88 ? 7.531 3.727 10.632 1.00 80.19 88 LYS A C 1
ATOM 718 O O . LYS A 1 88 ? 6.968 3.086 9.746 1.00 80.19 88 LYS A O 1
ATOM 723 N N . LYS A 1 89 ? 8.463 3.209 11.431 1.00 83.44 89 LYS A N 1
ATOM 724 C CA . LYS A 1 89 ? 8.663 1.769 11.556 1.00 83.44 89 LYS A CA 1
ATOM 725 C C . LYS A 1 89 ? 7.489 1.211 12.355 1.00 83.44 89 LYS A C 1
ATOM 727 O O . LYS A 1 89 ? 7.248 1.674 13.466 1.00 83.44 89 LYS A O 1
ATOM 732 N N . VAL A 1 90 ? 6.778 0.264 11.755 1.00 84.31 90 VAL A N 1
ATOM 733 C CA . VAL A 1 90 ? 5.638 -0.419 12.368 1.00 84.31 90 VAL A CA 1
ATOM 734 C C . VAL A 1 90 ? 6.147 -1.660 13.093 1.00 84.31 90 VAL A C 1
ATOM 736 O O . VAL A 1 90 ? 6.920 -2.447 12.539 1.00 84.31 90 VAL A O 1
ATOM 739 N N . GLU A 1 91 ? 5.746 -1.818 14.343 1.00 86.75 91 GLU A N 1
ATOM 740 C CA . GLU A 1 91 ? 6.120 -2.926 15.207 1.00 86.75 91 GLU A CA 1
ATOM 741 C C . GLU A 1 91 ? 5.288 -4.181 14.925 1.00 86.75 91 GLU A C 1
ATOM 743 O O . GLU A 1 91 ? 4.316 -4.180 14.165 1.00 86.75 91 GLU A O 1
ATOM 748 N N . LYS A 1 92 ? 5.677 -5.303 15.536 1.00 87.62 92 LYS A N 1
ATOM 749 C CA . LYS A 1 92 ? 5.057 -6.612 15.285 1.00 87.62 92 LYS A CA 1
ATOM 750 C C . LYS A 1 92 ? 3.567 -6.636 15.653 1.00 87.62 92 LYS A C 1
ATOM 752 O O . LYS A 1 92 ? 2.765 -7.165 14.884 1.00 87.62 92 LYS A O 1
ATOM 757 N N . ASN A 1 93 ? 3.197 -6.051 16.793 1.00 90.19 93 ASN A N 1
ATOM 758 C CA . ASN A 1 93 ? 1.805 -6.014 17.252 1.00 90.19 93 ASN A CA 1
ATOM 759 C C . ASN A 1 93 ? 0.944 -5.139 16.337 1.00 90.19 93 ASN A C 1
ATOM 761 O O . ASN A 1 93 ? -0.112 -5.569 15.885 1.00 90.19 93 ASN A O 1
ATOM 765 N N . GLU A 1 94 ? 1.448 -3.963 15.975 1.00 92.56 94 GLU A N 1
ATOM 766 C CA . GLU A 1 94 ? 0.784 -3.042 15.051 1.00 92.56 94 GLU A CA 1
ATOM 767 C C . GLU A 1 94 ? 0.622 -3.671 13.661 1.00 92.56 94 GLU A C 1
ATOM 769 O O . GLU A 1 94 ? -0.449 -3.600 13.066 1.00 92.56 94 GLU A O 1
ATOM 774 N N . THR A 1 95 ? 1.648 -4.380 13.176 1.00 94.31 95 THR A N 1
ATOM 775 C CA . THR A 1 95 ? 1.585 -5.149 11.925 1.00 94.31 95 THR A CA 1
ATOM 776 C C . THR A 1 95 ? 0.430 -6.149 11.973 1.00 94.31 95 THR A C 1
ATOM 778 O O . THR A 1 95 ? -0.348 -6.226 11.025 1.00 94.31 95 THR A O 1
ATOM 781 N N . ARG A 1 96 ? 0.279 -6.896 13.075 1.00 94.88 96 ARG A N 1
ATOM 782 C CA . ARG A 1 96 ? -0.828 -7.850 13.243 1.00 94.88 96 ARG A CA 1
ATOM 783 C C . ARG A 1 96 ? -2.183 -7.143 13.214 1.00 94.88 96 ARG A C 1
ATOM 785 O O . ARG A 1 96 ? -3.077 -7.621 12.5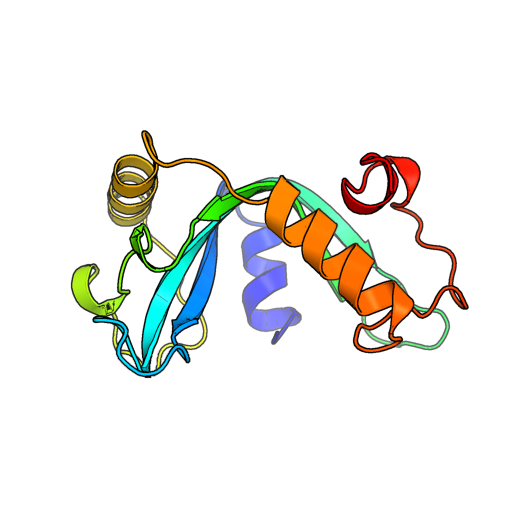23 1.00 94.88 96 ARG A O 1
ATOM 792 N N . THR A 1 97 ? -2.320 -6.011 13.901 1.00 95.44 97 THR A N 1
ATOM 793 C CA . THR A 1 97 ? -3.542 -5.192 13.883 1.00 95.44 97 THR A CA 1
ATOM 794 C C . THR A 1 97 ? -3.896 -4.751 12.465 1.00 95.44 97 THR A C 1
ATOM 796 O O . THR A 1 97 ? -5.026 -4.952 12.024 1.00 95.44 97 THR A O 1
ATOM 799 N N . ILE A 1 98 ? -2.925 -4.220 11.718 1.00 96.50 98 ILE A N 1
ATOM 800 C CA . ILE A 1 98 ? -3.148 -3.734 10.352 1.00 96.50 98 ILE A CA 1
ATOM 801 C C . ILE A 1 98 ? -3.528 -4.885 9.411 1.00 96.50 98 ILE A C 1
ATOM 803 O O . ILE A 1 98 ? -4.482 -4.769 8.646 1.00 96.50 98 ILE A O 1
ATOM 807 N N . LEU A 1 99 ? -2.812 -6.012 9.465 1.00 96.94 99 LEU A N 1
ATOM 808 C CA . LEU A 1 99 ? -3.110 -7.166 8.611 1.00 96.94 99 LEU A CA 1
ATOM 809 C C . LEU A 1 99 ? -4.474 -7.783 8.937 1.00 96.94 99 LEU A C 1
ATOM 811 O O . LEU A 1 99 ? -5.196 -8.174 8.025 1.00 96.94 99 LEU A O 1
ATOM 815 N N . ASN A 1 100 ? -4.850 -7.841 10.217 1.00 96.81 100 ASN A N 1
ATOM 816 C CA . ASN A 1 100 ? -6.173 -8.308 10.624 1.00 96.81 100 ASN A CA 1
ATOM 817 C C . ASN A 1 100 ? -7.282 -7.384 10.115 1.00 96.81 100 ASN A C 1
ATOM 819 O O . ASN A 1 100 ? -8.288 -7.880 9.620 1.00 96.81 100 ASN A O 1
ATOM 823 N N . HIS A 1 101 ? -7.085 -6.063 10.177 1.00 96.81 101 HIS A N 1
ATOM 824 C CA . HIS A 1 101 ? -8.049 -5.085 9.659 1.00 96.81 101 HIS A CA 1
ATOM 825 C C . HIS A 1 101 ? -8.357 -5.294 8.166 1.00 96.81 101 HIS A C 1
ATOM 827 O O . HIS A 1 101 ? -9.505 -5.163 7.739 1.00 96.81 101 HIS A O 1
ATOM 833 N N . PHE A 1 102 ? -7.341 -5.646 7.373 1.00 97.31 102 PHE A N 1
ATOM 834 C CA . PHE A 1 102 ? -7.471 -5.821 5.924 1.00 97.31 102 PHE A CA 1
ATOM 835 C C . PHE A 1 102 ? -7.813 -7.239 5.459 1.00 97.31 102 PHE A C 1
ATOM 837 O O . PHE A 1 102 ? -8.097 -7.411 4.275 1.00 97.31 102 PHE A O 1
ATOM 844 N N . ARG A 1 103 ? -7.795 -8.237 6.352 1.00 95.69 103 ARG A N 1
ATOM 845 C CA . ARG A 1 103 ? -7.874 -9.665 6.002 1.00 95.69 103 ARG A CA 1
ATOM 846 C C . ARG A 1 103 ? -9.030 -10.002 5.057 1.00 95.69 103 ARG A C 1
ATOM 848 O O . ARG A 1 103 ? -8.809 -10.681 4.062 1.00 95.69 103 ARG A O 1
ATOM 855 N N . ASP A 1 104 ? -10.215 -9.475 5.346 1.00 95.38 104 ASP A N 1
ATOM 856 C CA . ASP A 1 104 ? -11.453 -9.807 4.627 1.00 95.38 104 ASP A CA 1
ATOM 857 C C . ASP A 1 104 ? -11.912 -8.671 3.698 1.00 95.38 104 ASP A C 1
ATOM 859 O O . ASP A 1 104 ? -13.081 -8.572 3.325 1.00 95.38 104 ASP A O 1
ATOM 863 N N . LYS A 1 105 ? -11.011 -7.738 3.367 1.00 97.19 105 LYS A N 1
ATOM 864 C CA . LYS A 1 105 ? -11.321 -6.591 2.507 1.00 97.19 105 LYS A CA 1
ATOM 865 C C . LYS A 1 105 ? -10.928 -6.891 1.065 1.00 97.19 105 LYS A C 1
ATOM 867 O O . LYS A 1 105 ? -9.907 -7.515 0.791 1.00 97.19 105 LYS A O 1
ATOM 872 N N . SER A 1 106 ? -11.718 -6.389 0.123 1.00 96.56 106 SER A N 1
ATOM 873 C CA . SER A 1 106 ? -11.450 -6.582 -1.303 1.00 96.56 106 SER A CA 1
ATOM 874 C C . SER A 1 106 ? -10.227 -5.781 -1.753 1.00 96.56 106 SER A C 1
ATOM 876 O O . SER A 1 106 ? -10.180 -4.560 -1.584 1.00 96.56 106 SER A O 1
ATOM 878 N N . ASN A 1 107 ? -9.253 -6.467 -2.356 1.00 97.12 107 ASN A N 1
ATOM 879 C CA . ASN A 1 107 ? -8.071 -5.842 -2.943 1.00 97.12 107 ASN A CA 1
ATOM 880 C C . ASN A 1 107 ? -8.427 -5.150 -4.272 1.00 97.12 107 ASN A C 1
ATOM 882 O O . ASN A 1 107 ? -8.792 -5.814 -5.240 1.00 97.12 107 ASN A O 1
ATOM 886 N N . ILE A 1 108 ? -8.257 -3.829 -4.336 1.00 96.75 108 ILE A N 1
ATOM 887 C CA . ILE A 1 108 ? -8.603 -2.992 -5.496 1.00 96.75 108 ILE A CA 1
ATOM 888 C C . ILE A 1 108 ? -7.417 -2.711 -6.431 1.00 96.75 108 ILE A C 1
ATOM 890 O O . ILE A 1 108 ? -7.526 -1.886 -7.335 1.00 96.75 108 ILE A O 1
ATOM 894 N N . VAL A 1 109 ? -6.271 -3.385 -6.258 1.00 95.56 109 VAL A N 1
ATOM 895 C CA . VAL A 1 109 ? -5.069 -3.167 -7.091 1.00 95.56 109 VAL A CA 1
ATOM 896 C C . VAL A 1 109 ? -5.366 -3.235 -8.592 1.00 95.56 109 VAL A C 1
ATOM 898 O O . VAL A 1 109 ? -4.857 -2.410 -9.351 1.00 95.56 109 VAL A O 1
ATOM 901 N N . ARG A 1 110 ? -6.192 -4.192 -9.037 1.00 94.38 110 ARG A N 1
ATOM 902 C CA . ARG A 1 110 ? -6.544 -4.327 -10.461 1.00 94.38 110 ARG A CA 1
ATOM 903 C C . ARG A 1 110 ? -7.314 -3.112 -10.975 1.00 94.38 110 ARG A C 1
ATOM 905 O O . ARG A 1 110 ? -7.021 -2.643 -12.072 1.00 94.38 110 ARG A O 1
ATOM 912 N N . ASP A 1 111 ? -8.241 -2.586 -10.184 1.00 94.88 111 ASP A N 1
ATOM 913 C CA . ASP A 1 111 ? -9.036 -1.414 -10.554 1.00 94.88 111 ASP A CA 1
ATOM 914 C C . ASP A 1 111 ? -8.177 -0.149 -10.561 1.00 94.88 111 ASP A C 1
ATOM 916 O O . ASP A 1 111 ? -8.245 0.632 -11.508 1.00 94.88 111 ASP A O 1
ATOM 920 N N . CYS A 1 112 ? -7.269 0.001 -9.589 1.00 93.31 112 CYS A N 1
ATOM 921 C CA . CYS A 1 112 ? -6.274 1.074 -9.601 1.00 93.31 112 CYS A CA 1
ATOM 922 C C . CYS A 1 112 ? -5.397 1.026 -10.861 1.00 93.31 112 CYS A C 1
ATOM 924 O O . CYS A 1 112 ? -5.122 2.059 -11.465 1.00 93.31 112 CYS A O 1
ATOM 926 N N . VAL A 1 113 ? -4.970 -0.166 -11.288 1.00 92.38 113 VAL A N 1
ATOM 927 C CA . VAL A 1 113 ? -4.182 -0.326 -12.516 1.00 92.38 113 VAL A CA 1
ATOM 928 C C . VAL A 1 113 ? -4.993 0.034 -13.762 1.00 92.38 113 VAL A C 1
ATOM 930 O O . VAL A 1 113 ? -4.469 0.732 -14.630 1.00 92.38 113 VAL A O 1
ATOM 933 N N . LYS A 1 114 ? -6.258 -0.394 -13.861 1.00 92.75 114 LYS A N 1
ATOM 934 C CA . LYS A 1 114 ? -7.147 0.002 -14.967 1.00 92.75 114 LYS A CA 1
ATOM 935 C C . LYS A 1 114 ? -7.311 1.520 -15.030 1.00 92.75 114 LYS A C 1
ATOM 937 O O . LYS A 1 114 ? -7.228 2.096 -16.111 1.00 92.75 114 LYS A O 1
ATOM 942 N N . GLU A 1 115 ? -7.469 2.167 -13.878 1.00 92.25 115 GLU A N 1
ATOM 943 C CA . GLU A 1 115 ? -7.590 3.620 -13.806 1.00 92.25 115 GLU A CA 1
ATOM 944 C C . GLU A 1 115 ? -6.301 4.328 -14.235 1.00 92.25 115 GLU A C 1
ATOM 946 O O . GLU A 1 115 ? -6.354 5.255 -15.041 1.00 92.25 115 GLU A O 1
ATOM 951 N N . ILE A 1 116 ? -5.130 3.845 -13.804 1.00 89.69 116 ILE A N 1
ATOM 952 C CA . ILE A 1 116 ? -3.839 4.348 -14.299 1.00 89.69 116 ILE A CA 1
ATOM 953 C C . ILE A 1 116 ? -3.785 4.240 -15.826 1.00 89.69 116 ILE A C 1
ATOM 955 O O . ILE A 1 116 ? -3.472 5.223 -16.487 1.00 89.69 116 ILE A O 1
ATOM 959 N N . LYS A 1 117 ? -4.170 3.098 -16.409 1.00 87.12 117 LYS A N 1
ATOM 960 C CA . LYS A 1 117 ? -4.199 2.921 -17.871 1.00 87.12 117 LYS A CA 1
ATOM 961 C C . LYS A 1 117 ? -5.182 3.870 -18.566 1.00 87.12 117 LYS A C 1
ATOM 963 O O . LYS A 1 117 ? -4.899 4.346 -19.663 1.00 87.12 117 LYS A O 1
ATOM 968 N N . ARG A 1 118 ? -6.328 4.176 -17.952 1.00 89.88 118 ARG A N 1
ATOM 969 C CA . ARG A 1 118 ? -7.275 5.180 -18.468 1.00 89.88 118 ARG A CA 1
ATOM 970 C C . ARG A 1 118 ? -6.661 6.582 -18.460 1.00 89.88 118 ARG A C 1
ATOM 972 O O . ARG A 1 118 ? -6.845 7.326 -19.420 1.00 89.88 118 ARG A O 1
ATOM 979 N N . LEU A 1 119 ? -5.934 6.934 -17.401 1.00 89.38 119 LEU A N 1
ATOM 980 C CA . LEU A 1 119 ? -5.238 8.217 -17.266 1.00 89.38 119 LEU A CA 1
ATOM 981 C C . LEU A 1 119 ? -4.013 8.320 -18.192 1.00 89.38 119 LEU A C 1
ATOM 983 O O . LEU A 1 119 ? -3.740 9.399 -18.714 1.00 89.38 119 LEU A O 1
ATOM 987 N N . ASP A 1 120 ? -3.329 7.205 -18.459 1.00 83.81 120 ASP A N 1
ATOM 988 C CA . ASP A 1 120 ? -2.230 7.112 -19.428 1.00 83.81 120 ASP A CA 1
ATOM 989 C C . ASP A 1 120 ? -2.678 7.546 -20.827 1.00 83.81 120 ASP A C 1
ATOM 991 O O . ASP A 1 120 ? -1.967 8.289 -21.492 1.00 83.81 120 ASP A O 1
ATOM 995 N N . LYS A 1 121 ? -3.879 7.127 -21.261 1.00 83.94 121 LYS A N 1
ATOM 996 C CA . LYS A 1 121 ? -4.470 7.531 -22.555 1.00 83.94 121 LYS A CA 1
ATOM 997 C C . LYS A 1 121 ? -4.694 9.044 -22.660 1.00 83.94 121 LYS A C 1
ATOM 999 O O . LYS A 1 121 ? -4.900 9.554 -23.753 1.00 83.94 121 LYS A O 1
ATOM 1004 N N . LYS A 1 122 ? -4.681 9.748 -21.526 1.00 86.12 122 LYS A N 1
ATOM 1005 C CA . LYS A 1 122 ? -4.849 11.200 -21.422 1.00 86.12 122 LYS A CA 1
ATOM 1006 C C . LYS A 1 122 ? -3.536 11.931 -21.120 1.00 86.12 122 LYS A C 1
ATOM 1008 O O . LYS A 1 122 ? -3.582 13.124 -20.849 1.00 86.12 122 LYS A O 1
ATOM 1013 N N . ASN A 1 123 ? -2.395 11.232 -21.103 1.00 81.12 123 ASN A N 1
ATOM 1014 C CA . ASN A 1 123 ? -1.087 11.773 -20.710 1.00 81.12 123 ASN A CA 1
ATOM 1015 C C . ASN A 1 123 ? -1.075 12.444 -19.319 1.00 81.12 123 ASN A C 1
ATOM 1017 O O . ASN A 1 123 ? -0.297 13.358 -19.068 1.00 81.12 123 ASN A O 1
ATOM 1021 N N . ILE A 1 124 ? -1.938 11.993 -18.399 1.00 82.44 124 ILE A N 1
ATOM 1022 C CA . ILE A 1 124 ? -2.033 12.548 -17.033 1.00 82.44 124 ILE A CA 1
ATOM 1023 C C . ILE A 1 124 ? -0.999 11.907 -16.094 1.00 82.44 124 ILE A C 1
ATOM 1025 O O . ILE A 1 124 ? -0.632 12.468 -15.064 1.00 82.44 124 ILE A O 1
ATOM 1029 N N . THR A 1 125 ? -0.535 10.706 -16.421 1.00 76.25 125 THR A N 1
ATOM 1030 C CA . THR A 1 125 ? 0.428 9.944 -15.623 1.00 76.25 125 THR A CA 1
ATOM 1031 C C . THR A 1 125 ? 1.836 10.062 -16.201 1.00 76.25 125 THR A C 1
ATOM 1033 O O . THR A 1 125 ? 2.044 10.508 -17.327 1.00 76.25 125 THR A O 1
ATOM 1036 N N . CYS A 1 126 ? 2.823 9.566 -15.452 1.00 61.31 126 CYS A N 1
ATOM 1037 C CA . CYS A 1 126 ? 4.221 9.483 -15.873 1.00 61.31 126 CYS A CA 1
ATOM 1038 C C . CYS A 1 126 ? 4.457 8.394 -16.941 1.00 61.31 126 CYS A C 1
ATOM 1040 O O . CYS A 1 126 ? 5.292 7.507 -16.752 1.00 61.31 126 CYS A O 1
ATOM 1042 N N . LYS A 1 127 ? 3.711 8.394 -18.050 1.00 59.53 127 LYS A N 1
ATOM 1043 C CA . LYS A 1 127 ? 3.946 7.483 -19.177 1.00 59.53 127 LYS A CA 1
ATOM 1044 C C . LYS A 1 127 ? 5.145 7.974 -20.003 1.00 59.53 127 LYS A C 1
ATOM 1046 O O . LYS A 1 127 ? 4.999 8.352 -21.155 1.00 59.53 127 LYS A O 1
ATOM 1051 N N . LYS A 1 128 ? 6.345 7.977 -19.416 1.00 52.09 128 LYS A N 1
ATOM 1052 C CA . LYS A 1 128 ? 7.583 8.107 -20.194 1.00 52.09 128 LYS A CA 1
ATOM 1053 C C . LYS A 1 128 ? 8.012 6.715 -20.643 1.00 52.09 128 LYS A C 1
ATOM 1055 O O . LYS A 1 128 ? 8.706 6.004 -19.927 1.00 52.09 128 LYS A O 1
ATOM 1060 N N . GLU A 1 129 ? 7.537 6.313 -21.819 1.00 52.66 129 GLU A N 1
ATOM 1061 C CA . GLU A 1 129 ? 8.050 5.139 -22.542 1.00 52.66 129 GLU A CA 1
ATOM 1062 C C . GLU A 1 129 ? 9.482 5.353 -23.065 1.00 52.66 129 GLU A C 1
ATOM 1064 O O . GLU A 1 129 ? 10.108 4.390 -23.495 1.00 52.66 129 GLU A O 1
ATOM 1069 N N . GLU A 1 130 ? 10.023 6.575 -22.966 1.00 48.09 130 GLU A N 1
ATOM 1070 C CA . GLU A 1 130 ? 11.377 6.937 -23.420 1.00 48.09 130 GLU A CA 1
ATOM 1071 C C . GLU A 1 130 ? 12.490 6.092 -22.785 1.00 48.09 130 GLU A C 1
ATOM 1073 O O . GLU A 1 130 ? 13.544 5.910 -23.387 1.00 48.09 130 GLU A O 1
ATOM 1078 N N . PHE A 1 131 ? 12.253 5.517 -21.604 1.00 52.06 131 PHE A N 1
ATOM 1079 C CA . PHE A 1 131 ? 13.213 4.650 -20.930 1.00 52.06 131 PHE A CA 1
ATOM 1080 C C . PHE A 1 131 ? 12.551 3.301 -20.658 1.00 52.06 131 PHE A C 1
ATOM 1082 O O . PHE A 1 131 ? 11.681 3.176 -19.795 1.00 52.06 131 PHE A O 1
ATOM 1089 N N . GLY A 1 132 ? 12.931 2.283 -21.435 1.00 59.84 132 GLY A N 1
ATOM 1090 C CA . GLY A 1 132 ? 12.373 0.935 -21.340 1.00 59.84 132 GLY A CA 1
ATOM 1091 C C . GLY A 1 132 ? 12.250 0.449 -19.890 1.00 59.84 132 GLY A C 1
ATOM 1092 O O . GLY A 1 132 ? 13.225 0.378 -19.145 1.00 59.84 132 GLY A O 1
ATOM 1093 N N . CYS A 1 133 ? 11.032 0.099 -19.468 1.00 68.94 133 CYS A N 1
ATOM 1094 C CA . CYS A 1 133 ? 10.801 -0.410 -18.119 1.00 68.94 133 CYS A CA 1
ATOM 1095 C C . CYS A 1 133 ? 11.299 -1.858 -18.018 1.00 68.94 133 CYS A C 1
ATOM 1097 O O . CYS A 1 133 ? 10.634 -2.779 -18.496 1.00 68.94 133 CYS A O 1
ATOM 1099 N N . LYS A 1 134 ? 12.427 -2.084 -17.329 1.00 70.75 134 LYS A N 1
ATOM 1100 C CA . LYS A 1 134 ? 13.003 -3.427 -17.089 1.00 70.75 134 LYS A CA 1
ATOM 1101 C C . LYS A 1 134 ? 12.017 -4.415 -16.438 1.00 70.75 134 LYS A C 1
ATOM 1103 O O . LYS A 1 134 ? 12.178 -5.625 -16.542 1.00 70.75 134 LYS A O 1
ATOM 1108 N N . PHE A 1 135 ? 10.961 -3.905 -15.803 1.00 74.50 135 PHE A N 1
ATOM 1109 C CA . PHE A 1 135 ? 9.948 -4.686 -15.088 1.00 74.50 135 PHE A CA 1
ATOM 1110 C C . PHE A 1 135 ? 8.635 -4.841 -15.857 1.00 74.50 135 PHE A C 1
ATOM 1112 O O . PHE A 1 135 ? 7.645 -5.304 -15.287 1.00 74.50 135 PHE A O 1
ATOM 1119 N N . LYS A 1 136 ? 8.605 -4.483 -17.149 1.00 78.25 136 LYS A N 1
ATOM 1120 C CA . LYS A 1 136 ? 7.408 -4.578 -17.997 1.00 78.25 136 LYS A CA 1
ATOM 1121 C C . LYS A 1 136 ? 6.754 -5.962 -17.911 1.00 78.25 136 LYS A C 1
ATOM 1123 O O . LYS A 1 136 ? 5.559 -6.053 -17.662 1.00 78.25 136 LYS A O 1
ATOM 1128 N N . ASN A 1 137 ? 7.558 -7.024 -17.972 1.00 81.81 137 ASN A N 1
ATOM 1129 C CA . ASN A 1 137 ? 7.086 -8.415 -17.957 1.00 81.81 137 ASN A CA 1
ATOM 1130 C C . ASN A 1 137 ? 6.555 -8.884 -16.591 1.00 81.81 137 ASN A C 1
ATOM 1132 O O . ASN A 1 137 ? 5.891 -9.915 -16.502 1.00 81.81 137 ASN A O 1
ATOM 1136 N N . GLN A 1 138 ? 6.838 -8.153 -15.512 1.00 81.69 138 GLN A N 1
ATOM 1137 C CA . GLN A 1 138 ? 6.412 -8.507 -14.155 1.00 81.69 138 GLN A CA 1
ATOM 1138 C C . GLN A 1 138 ? 5.279 -7.607 -13.649 1.00 81.69 138 GLN A C 1
ATOM 1140 O O . GLN A 1 138 ? 4.447 -8.046 -12.857 1.00 81.69 138 GLN A O 1
ATOM 1145 N N . CYS A 1 139 ? 5.210 -6.368 -14.136 1.00 83.44 139 CYS A N 1
ATOM 1146 C CA . CYS A 1 139 ? 4.283 -5.353 -13.663 1.00 83.44 139 CYS A CA 1
ATOM 1147 C C . CYS A 1 139 ? 2.845 -5.597 -14.145 1.00 83.44 139 CYS A C 1
ATOM 1149 O O . CYS A 1 139 ? 2.568 -5.738 -15.337 1.00 83.44 139 CYS A O 1
ATOM 1151 N N . LEU A 1 140 ? 1.903 -5.570 -13.197 1.00 87.44 140 LEU A N 1
ATOM 1152 C CA . LEU A 1 140 ? 0.483 -5.815 -13.447 1.00 87.44 140 LEU A CA 1
ATOM 1153 C C . LEU A 1 140 ? -0.119 -4.857 -14.491 1.00 87.44 140 LEU A C 1
ATOM 1155 O O . LEU A 1 140 ? -0.995 -5.260 -15.253 1.00 87.44 140 LEU A O 1
ATOM 1159 N N . ARG A 1 141 ? 0.395 -3.622 -14.589 1.00 84.50 141 ARG A N 1
ATOM 1160 C CA . ARG A 1 141 ? -0.017 -2.620 -15.592 1.00 84.50 141 ARG A CA 1
ATOM 1161 C C . ARG A 1 141 ? 0.079 -3.116 -17.031 1.00 84.50 141 ARG A C 1
ATOM 1163 O O . ARG A 1 141 ? -0.753 -2.735 -17.846 1.00 84.50 141 ARG A O 1
ATOM 1170 N N . TRP A 1 142 ? 1.043 -3.985 -17.320 1.00 83.44 142 TRP A N 1
ATOM 1171 C CA . TRP A 1 142 ? 1.262 -4.539 -18.656 1.00 83.44 142 TRP A CA 1
ATOM 1172 C C . TRP A 1 142 ? 0.633 -5.921 -18.853 1.00 83.44 142 TRP A C 1
ATOM 1174 O O . TRP A 1 142 ? 0.560 -6.391 -19.981 1.00 83.44 142 TRP A O 1
ATOM 1184 N N . LYS A 1 143 ? 0.167 -6.563 -17.774 1.00 85.44 143 LYS A N 1
ATOM 1185 C CA . LYS A 1 143 ? -0.469 -7.890 -17.813 1.00 85.44 143 LYS A CA 1
ATOM 1186 C C . LYS A 1 143 ? -1.991 -7.838 -17.908 1.00 85.44 143 LYS A C 1
ATOM 1188 O O . LYS A 1 143 ? -2.609 -8.824 -18.288 1.00 85.44 143 LYS A O 1
ATOM 1193 N N . ILE A 1 144 ? -2.607 -6.725 -17.513 1.00 80.62 144 ILE A N 1
ATOM 1194 C CA . ILE A 1 144 ? -4.059 -6.556 -17.623 1.00 80.62 144 ILE A CA 1
ATOM 1195 C C . ILE A 1 144 ? -4.380 -6.042 -19.036 1.00 80.62 144 ILE A C 1
ATOM 1197 O O . ILE A 1 144 ? -3.741 -5.071 -19.457 1.00 80.62 144 ILE A O 1
ATOM 1201 N N . PRO A 1 145 ? -5.355 -6.632 -19.757 1.00 70.50 145 PRO A N 1
ATOM 1202 C CA . PRO A 1 145 ? -5.813 -6.124 -21.053 1.00 70.50 145 PRO A CA 1
ATOM 1203 C C . PRO A 1 145 ? -6.372 -4.693 -20.956 1.00 70.50 145 PRO A C 1
ATOM 1205 O O . PRO A 1 145 ? -6.575 -4.151 -19.864 1.00 70.50 145 PRO A O 1
ATOM 1208 N N . ASN A 1 146 ? -6.469 -4.013 -22.099 1.00 61.00 146 ASN A N 1
ATOM 1209 C CA . ASN A 1 146 ? -6.978 -2.637 -22.189 1.00 61.00 146 ASN A CA 1
ATOM 1210 C C . ASN A 1 146 ? -8.494 -2.560 -22.068 1.00 61.00 146 ASN A C 1
ATOM 1212 O O . ASN A 1 146 ? -9.156 -3.529 -22.486 1.00 61.00 146 ASN A O 1
#

Foldseek 3Di:
DPCPPAVVVCQPDPDQKDFDKDQDCDPPDPRHRFIWGFWIFRFPHKDWDDDVPDPDTDIDGDGDIFGADPVLTGGCVVVVDDRPDPHDDADPVRVVVRCVSCVPGDGCVLVVLVVVVVVVVVVNDPPPVVDPDPCLVPDPNNVDDD

Organism: NCBI:txid412755